Protein AF-A0A2M9D092-F1 (afdb_monomer_lite)

Radius of gyration: 38.34 Å; chains: 1; bounding box: 86×69×89 Å

Sequence (183 aa):
MSDWDDGHEPPRPSIGQLVEKLTEQTTRLVRSEIALVKAELTTKLTHAGIAIGLFVVAGVLALYALGWLLYAAFAGLAEAFAPWLAALILGVALLVVIAIMALVGKAQLKRGMPPTPEAAMQSIKDDIATLKGGTSASATPTASAKASAKPASSASTAKPTPGTASTGTTSTTSASNPGEKTA

pLDDT: mean 77.2, std 20.29, range [35.38, 98.38]

InterPro domains:
  IPR009937 Putative Actinobacterial Holin-X, holin superfamily III [PF07332] (16-132)

Organism: NCBI:txid1138585

Secondary structure (DSSP, 8-state):
--------PPPPPPHHHHHHHHHHHHHHHHHHHHHHHHHHHHHHHHHHHHHHHHHHHHHHHHHHHHHHHHHHHHHHHHHHS-HHHHHHHHHHHHHHHHHHHHHHHHHHHHHHSPS-HHHHHHHHHHHHHHHHHTTS-----------------------------------------------

Foldseek 3Di:
DDPDPPPPPPPDQDPVNVVVVVVVVVVVVVVVVVVVVVVVVVVVCVVVVVVVVVVVVVVVVVVVVVVVVLVVQLVVVCVVDPSVVSVVVSVVVVVVVVVVVVVVVVVCCVVPDDPDCVVVVVVVVVVVVCVVVVVPDDDDDDDDDDDDDDDDDDDDDDDDDDDDDDDDDDDDDDDDDDDDDDD

Structure (mmCIF, N/CA/C/O backbone):
data_AF-A0A2M9D092-F1
#
_entry.id   AF-A0A2M9D092-F1
#
loop_
_atom_site.group_PDB
_atom_site.id
_atom_site.type_symbol
_atom_site.label_atom_id
_atom_site.label_alt_id
_atom_site.label_comp_id
_atom_site.label_asym_id
_atom_site.label_entity_id
_atom_site.label_seq_id
_atom_site.pdbx_PDB_ins_code
_atom_site.Cartn_x
_atom_site.Cartn_y
_atom_site.Cartn_z
_atom_site.occupancy
_atom_site.B_iso_or_equiv
_atom_site.auth_seq_id
_atom_site.auth_comp_id
_atom_site.auth_asym_id
_atom_site.auth_atom_id
_atom_site.pdbx_PDB_model_num
ATOM 1 N N . MET A 1 1 ? -66.982 18.377 54.476 1.00 53.47 1 MET A N 1
ATOM 2 C CA . MET A 1 1 ? -66.539 17.036 54.061 1.00 53.47 1 MET A CA 1
ATOM 3 C C . MET A 1 1 ? -65.042 17.037 54.233 1.00 53.47 1 MET A C 1
ATOM 5 O O . MET A 1 1 ? -64.390 17.929 53.710 1.00 53.47 1 MET A O 1
ATOM 9 N N . SER A 1 2 ? -64.565 16.219 55.151 1.00 68.06 2 SER A N 1
ATOM 10 C CA . SER A 1 2 ? -63.229 16.280 55.709 1.00 68.06 2 SER A CA 1
ATOM 11 C C . SER A 1 2 ? -62.350 15.255 55.007 1.00 68.06 2 SER A C 1
ATOM 13 O O . SER A 1 2 ? -62.336 14.090 55.402 1.00 68.06 2 SER A O 1
ATOM 15 N N . ASP A 1 3 ? -61.671 15.700 53.958 1.00 67.00 3 ASP A N 1
ATOM 16 C CA . ASP A 1 3 ? -60.615 14.940 53.300 1.00 67.00 3 ASP A CA 1
ATOM 17 C C . ASP A 1 3 ? -59.345 15.201 54.110 1.00 67.00 3 ASP A C 1
ATOM 19 O O . ASP A 1 3 ? -58.608 16.163 53.890 1.00 67.00 3 ASP A O 1
ATOM 23 N N . TRP A 1 4 ? -59.212 14.426 55.184 1.00 64.75 4 TRP A N 1
ATOM 24 C CA . TRP A 1 4 ? -58.033 14.417 56.024 1.00 64.75 4 TRP A CA 1
ATOM 25 C C . TRP A 1 4 ? -56.874 13.883 55.193 1.00 64.75 4 TRP A C 1
ATOM 27 O O . TRP A 1 4 ? -56.962 12.842 54.549 1.00 64.75 4 TRP A O 1
ATOM 37 N N . ASP A 1 5 ? -55.808 14.664 55.199 1.00 67.81 5 ASP A N 1
ATOM 38 C CA . ASP A 1 5 ? -54.455 14.246 54.898 1.00 67.81 5 ASP A CA 1
ATOM 39 C C . ASP A 1 5 ? -54.124 13.051 55.808 1.00 67.81 5 ASP A C 1
ATOM 41 O O . ASP A 1 5 ? -53.761 13.201 56.977 1.00 67.81 5 ASP A O 1
ATOM 45 N N . ASP A 1 6 ? -54.366 11.842 55.302 1.00 69.94 6 ASP A N 1
ATOM 46 C CA . ASP A 1 6 ? -53.912 10.609 55.922 1.00 69.94 6 ASP A CA 1
ATOM 47 C C . ASP A 1 6 ? -52.386 10.653 55.850 1.00 69.94 6 ASP A C 1
ATOM 49 O O . ASP A 1 6 ? -51.813 10.476 54.776 1.00 69.94 6 ASP A O 1
ATOM 53 N N . GLY A 1 7 ? -51.737 10.971 56.976 1.00 62.66 7 GLY A N 1
ATOM 54 C CA . GLY A 1 7 ? -50.291 11.182 57.129 1.00 62.66 7 GLY A CA 1
ATOM 55 C C . GLY A 1 7 ? -49.429 9.944 56.856 1.00 62.66 7 GLY A C 1
ATOM 56 O O . GLY A 1 7 ? -48.592 9.551 57.670 1.00 62.66 7 GLY A O 1
ATOM 57 N N . HIS A 1 8 ? -49.620 9.311 55.707 1.00 60.84 8 HIS A N 1
ATOM 58 C CA . HIS A 1 8 ? -48.747 8.322 55.121 1.00 60.84 8 HIS A CA 1
ATOM 59 C C . HIS A 1 8 ? -47.502 9.047 54.621 1.00 60.84 8 HIS A C 1
ATOM 61 O O . HIS A 1 8 ? -47.328 9.268 53.423 1.00 60.84 8 HIS A O 1
ATOM 67 N N . GLU A 1 9 ? -46.621 9.430 55.551 1.00 68.00 9 GLU A N 1
ATOM 68 C CA . GLU A 1 9 ? -45.256 9.761 55.169 1.00 68.00 9 GLU A CA 1
ATOM 69 C C . GLU A 1 9 ? -44.720 8.556 54.388 1.00 68.00 9 GLU A C 1
ATOM 71 O O . GLU A 1 9 ? -44.695 7.441 54.931 1.00 68.00 9 GLU A O 1
ATOM 76 N N . PRO A 1 10 ? -44.343 8.731 53.108 1.00 69.88 10 PRO A N 1
ATOM 77 C CA . PRO A 1 10 ? -43.774 7.640 52.346 1.00 69.88 10 PRO A CA 1
ATOM 78 C C . PRO A 1 10 ? -42.589 7.095 53.152 1.00 69.88 10 PRO A C 1
ATOM 80 O O . PRO A 1 10 ? -41.766 7.895 53.616 1.00 69.88 10 PRO A O 1
ATOM 83 N N . PRO A 1 11 ? -42.508 5.766 53.368 1.00 73.12 11 PRO A N 1
ATOM 84 C CA . PRO A 1 11 ? -41.459 5.162 54.173 1.00 73.12 11 PRO A CA 1
ATOM 85 C C . PRO A 1 11 ? -40.111 5.735 53.754 1.00 73.12 11 PRO A C 1
ATOM 87 O O . PRO A 1 11 ? -39.748 5.675 52.575 1.00 73.12 11 PRO A O 1
ATOM 90 N N . ARG A 1 12 ? -39.401 6.356 54.704 1.00 78.69 12 ARG A N 1
ATOM 91 C CA . ARG A 1 12 ? -38.107 6.978 54.416 1.00 78.69 12 ARG A CA 1
ATOM 92 C C . ARG A 1 12 ? -37.221 5.930 53.747 1.00 78.69 12 ARG A C 1
ATOM 94 O O . ARG A 1 12 ? -37.146 4.817 54.276 1.00 78.69 12 ARG A O 1
ATOM 101 N N . PRO A 1 13 ? -36.575 6.256 52.612 1.00 75.31 13 PRO A N 1
ATOM 102 C CA . PRO A 1 13 ? -35.754 5.296 51.900 1.00 75.31 13 PRO A CA 1
ATOM 103 C C . PRO A 1 13 ? -34.773 4.656 52.868 1.00 75.31 13 PRO A C 1
ATOM 105 O O . PRO A 1 13 ? -34.015 5.355 53.548 1.00 75.31 13 PRO A O 1
ATOM 108 N N . SER A 1 14 ? -34.818 3.331 52.968 1.00 86.62 14 SER A N 1
ATOM 109 C CA . SER A 1 14 ? -33.861 2.628 53.810 1.00 86.62 14 SER A CA 1
ATOM 110 C C . SER A 1 14 ? -32.459 2.824 53.224 1.00 86.62 14 SER A C 1
ATOM 112 O O . SER A 1 14 ? -32.295 3.029 52.018 1.00 86.62 14 SER A O 1
ATOM 114 N N . ILE A 1 15 ? -31.421 2.743 54.059 1.00 85.69 15 ILE A N 1
ATOM 115 C CA . ILE A 1 15 ? -30.028 2.833 53.586 1.00 85.69 15 ILE A CA 1
ATOM 116 C C . ILE A 1 15 ? -29.760 1.821 52.455 1.00 85.69 15 ILE A C 1
ATOM 118 O O . ILE A 1 15 ? -29.043 2.141 51.510 1.00 85.69 15 ILE A O 1
ATOM 122 N N . GLY A 1 16 ? -30.413 0.652 52.488 1.00 87.75 16 GLY A N 1
ATOM 123 C CA . GLY A 1 16 ? -30.362 -0.331 51.403 1.00 87.75 16 GLY A CA 1
ATOM 124 C C . GLY A 1 16 ? -30.898 0.201 50.070 1.00 87.75 16 GLY A C 1
ATOM 125 O O . GLY A 1 16 ? -30.230 0.059 49.052 1.00 87.75 16 GLY A O 1
ATOM 126 N N . GLN A 1 17 ? -32.041 0.895 50.075 1.00 85.06 17 GLN A N 1
ATOM 127 C CA . GLN A 1 17 ? -32.643 1.470 48.862 1.00 85.06 17 GLN A CA 1
ATOM 128 C C . GLN A 1 17 ? -31.819 2.625 48.270 1.00 85.06 17 GLN A C 1
ATOM 130 O O . GLN A 1 17 ? -31.823 2.836 47.058 1.00 85.06 17 GLN A O 1
ATOM 135 N N . LEU A 1 18 ? -31.101 3.387 49.101 1.00 88.19 18 LEU A N 1
ATOM 136 C CA . LEU A 1 18 ? -30.208 4.452 48.626 1.00 88.19 18 LEU A CA 1
ATOM 137 C C . LEU A 1 18 ? -28.952 3.876 47.960 1.00 88.19 18 LEU A C 1
ATOM 139 O O . LEU A 1 18 ? -28.549 4.351 46.898 1.00 88.19 18 LEU A O 1
ATOM 143 N N . VAL A 1 19 ? -28.367 2.830 48.551 1.00 88.38 19 VAL A N 1
ATOM 144 C CA . VAL A 1 19 ? -27.214 2.112 47.983 1.00 88.38 19 VAL A CA 1
ATOM 145 C C . VAL A 1 19 ? -27.592 1.420 46.671 1.00 88.38 19 VAL A C 1
ATOM 147 O O . VAL A 1 19 ? -26.829 1.478 45.707 1.00 88.38 19 VAL A O 1
ATOM 150 N N . GLU A 1 20 ? -28.785 0.831 46.596 1.00 89.94 20 GLU A N 1
ATOM 151 C CA . GLU A 1 20 ? -29.323 0.229 45.373 1.00 89.94 20 GLU A CA 1
ATOM 152 C C . GLU A 1 20 ? -29.446 1.266 44.245 1.00 89.94 20 GLU A C 1
ATOM 154 O O . GLU A 1 20 ? -28.883 1.074 43.166 1.00 89.94 20 GLU A O 1
ATOM 159 N N . LYS A 1 21 ? -30.061 2.424 44.519 1.00 87.31 21 LYS A N 1
ATOM 160 C CA . LYS A 1 21 ? -30.207 3.509 43.533 1.00 87.31 21 LYS A CA 1
ATOM 161 C C . LYS A 1 21 ? -28.876 4.101 43.073 1.00 87.31 21 LYS A C 1
ATOM 163 O O . LYS A 1 21 ? -28.710 4.363 41.883 1.00 87.31 21 LYS A O 1
ATOM 168 N N . LEU A 1 22 ? -27.922 4.303 43.983 1.00 88.19 22 LEU A N 1
ATOM 169 C CA . LEU A 1 22 ? -26.574 4.776 43.643 1.00 88.19 22 LEU A CA 1
ATOM 170 C C . LEU A 1 22 ? -25.851 3.771 42.737 1.00 88.19 22 LEU A C 1
ATOM 172 O O . LEU A 1 22 ? -25.302 4.157 41.708 1.00 88.19 22 LEU A O 1
ATOM 176 N N . THR A 1 23 ? -25.915 2.480 43.070 1.00 91.06 23 THR A N 1
ATOM 177 C CA . THR A 1 23 ? -25.312 1.404 42.266 1.00 91.06 23 THR A CA 1
ATOM 178 C C . THR A 1 23 ? -25.924 1.343 40.867 1.00 91.06 23 THR A C 1
ATOM 180 O O . THR A 1 23 ? -25.214 1.207 39.867 1.00 91.06 23 THR A O 1
ATOM 183 N N . GLU A 1 24 ? -27.242 1.498 40.775 1.00 92.38 24 GLU A N 1
ATOM 184 C CA . GLU A 1 24 ? -27.969 1.517 39.511 1.00 92.38 24 GLU A CA 1
ATOM 185 C C . GLU A 1 24 ? -27.599 2.744 38.658 1.00 92.38 24 GLU A C 1
ATOM 187 O O . GLU A 1 24 ? -27.353 2.622 37.457 1.00 92.38 24 GLU A O 1
ATOM 192 N N . GLN A 1 25 ? -27.457 3.922 39.272 1.00 90.50 25 GLN A N 1
ATOM 193 C CA . GLN A 1 25 ? -27.017 5.144 38.592 1.00 90.50 25 GLN A CA 1
ATOM 194 C C . GLN A 1 25 ? -25.574 5.053 38.094 1.00 90.50 25 GLN A C 1
ATOM 196 O O . GLN A 1 25 ? -25.311 5.394 36.939 1.00 90.50 25 GLN A O 1
ATOM 201 N N . THR A 1 26 ? -24.651 4.546 38.916 1.00 90.00 26 THR A N 1
ATOM 202 C CA . THR A 1 26 ? -23.261 4.315 38.504 1.00 90.00 26 THR A CA 1
ATOM 203 C C . THR A 1 26 ? -23.202 3.314 37.352 1.00 90.00 26 THR A C 1
ATOM 205 O O . THR A 1 26 ? -22.528 3.564 36.355 1.00 90.00 26 THR A O 1
ATOM 208 N N . THR A 1 27 ? -23.976 2.227 37.423 1.00 93.50 27 THR A N 1
ATOM 209 C CA . THR A 1 27 ? -24.061 1.228 36.346 1.00 93.50 27 THR A CA 1
ATOM 210 C C . THR A 1 27 ? -24.597 1.838 35.050 1.00 93.50 27 THR A C 1
ATOM 212 O O . THR A 1 27 ? -24.070 1.565 33.967 1.00 93.50 27 THR A O 1
ATOM 215 N N . ARG A 1 28 ? -25.617 2.701 35.135 1.00 92.44 28 ARG A N 1
ATOM 216 C CA . ARG A 1 28 ? -26.167 3.410 33.971 1.00 92.44 28 ARG A CA 1
ATOM 217 C C . ARG A 1 28 ? -25.160 4.380 33.353 1.00 92.44 28 ARG A C 1
ATOM 219 O O . ARG A 1 28 ? -25.057 4.399 32.130 1.00 92.44 28 ARG A O 1
ATOM 226 N N . LEU A 1 29 ? -24.404 5.121 34.164 1.00 93.50 29 LEU A N 1
ATOM 227 C CA . LEU A 1 29 ? -23.400 6.076 33.685 1.00 93.50 29 LEU A CA 1
ATOM 228 C C . LEU A 1 29 ? -22.226 5.370 32.991 1.00 93.50 29 LEU A C 1
ATOM 230 O O . LEU A 1 29 ? -21.814 5.756 31.900 1.00 93.50 29 LEU A O 1
ATOM 234 N N . VAL A 1 30 ? -21.736 4.274 33.578 1.00 93.69 30 VAL A N 1
ATOM 235 C CA . VAL A 1 30 ? -20.687 3.448 32.959 1.00 93.69 30 VAL A CA 1
ATOM 236 C C . VAL A 1 30 ? -21.176 2.874 31.630 1.00 93.69 30 VAL A C 1
ATOM 238 O O . VAL A 1 30 ? -20.469 2.930 30.625 1.00 93.69 30 VAL A O 1
ATOM 241 N N . ARG A 1 31 ? -22.412 2.360 31.584 1.00 94.62 31 ARG A N 1
ATOM 242 C CA . ARG A 1 31 ? -22.988 1.828 30.343 1.00 94.62 31 ARG A CA 1
ATOM 243 C C . ARG A 1 31 ? -23.169 2.914 29.276 1.00 94.62 31 ARG A C 1
ATOM 245 O O . ARG A 1 31 ? -22.963 2.610 28.102 1.00 94.62 31 ARG A O 1
ATOM 252 N N . SER A 1 32 ? -23.515 4.149 29.647 1.00 93.19 32 SER A N 1
ATOM 253 C CA . SER A 1 32 ? -23.616 5.258 28.689 1.00 93.19 32 SER A CA 1
ATOM 254 C C . SER A 1 32 ? -22.258 5.714 28.168 1.00 93.19 32 SER A C 1
ATOM 256 O O . SER A 1 32 ? -22.136 5.941 26.969 1.00 93.19 32 SER A O 1
ATOM 258 N N . GLU A 1 33 ? -21.237 5.774 29.023 1.00 92.56 33 GLU A N 1
ATOM 259 C CA . GLU A 1 33 ? -19.881 6.145 28.605 1.00 92.56 33 GLU A CA 1
ATOM 260 C C . GLU A 1 33 ? -19.325 5.119 27.610 1.00 92.56 33 GLU A C 1
ATOM 262 O O . GLU A 1 33 ? -18.817 5.472 26.549 1.00 92.56 33 GLU A O 1
ATOM 267 N N . ILE A 1 34 ? -19.532 3.825 27.886 1.00 95.06 34 ILE A N 1
ATOM 268 C CA . ILE A 1 34 ? -19.165 2.743 26.963 1.00 95.06 34 ILE A CA 1
ATOM 269 C C . ILE A 1 34 ? -19.939 2.856 25.646 1.00 95.06 34 ILE A C 1
ATOM 271 O O . ILE A 1 34 ? -19.362 2.653 24.578 1.00 95.06 34 ILE A O 1
ATOM 275 N N . ALA A 1 35 ? -21.239 3.161 25.691 1.00 95.31 35 ALA A N 1
ATOM 276 C CA . ALA A 1 35 ? -22.046 3.316 24.483 1.00 95.31 35 ALA A CA 1
ATOM 277 C C . ALA A 1 35 ? -21.563 4.493 23.620 1.00 95.31 35 ALA A C 1
ATOM 279 O O . ALA A 1 35 ? -21.491 4.362 22.397 1.00 95.31 35 ALA A O 1
ATOM 280 N N . LEU A 1 36 ? -21.182 5.603 24.252 1.00 95.19 36 LEU A N 1
ATOM 281 C CA . LEU A 1 36 ? -20.664 6.789 23.580 1.00 95.19 36 LEU A CA 1
ATOM 282 C C . LEU A 1 36 ? -19.282 6.531 22.974 1.00 95.19 36 LEU A C 1
ATOM 284 O O . LEU A 1 36 ? -19.092 6.743 21.777 1.00 95.19 36 LEU A O 1
ATOM 288 N N . VAL A 1 37 ? -18.361 5.959 23.754 1.00 95.19 37 VAL A N 1
ATOM 289 C CA . VAL A 1 37 ? -17.036 5.540 23.278 1.00 95.19 37 VAL A CA 1
ATOM 290 C C . VAL A 1 37 ? -17.169 4.555 22.121 1.00 95.19 37 VAL A C 1
ATOM 292 O O . VAL A 1 37 ? -16.474 4.684 21.118 1.00 95.19 37 VAL A O 1
ATOM 295 N N . LYS A 1 38 ? -18.103 3.599 22.198 1.00 95.56 38 LYS A N 1
ATOM 296 C CA . LYS A 1 38 ? -18.373 2.662 21.102 1.00 95.56 38 LYS A CA 1
ATOM 297 C C . LYS A 1 38 ? -18.885 3.375 19.851 1.00 95.56 38 LYS A C 1
ATOM 299 O O . LYS A 1 38 ? -18.451 3.025 18.754 1.00 95.56 38 LYS A O 1
ATOM 304 N N . ALA A 1 39 ? -19.788 4.344 19.981 1.00 95.00 39 ALA A N 1
ATOM 305 C CA . ALA A 1 39 ? -20.308 5.106 18.846 1.00 95.00 39 ALA A CA 1
ATOM 306 C C . ALA A 1 39 ? -19.211 5.954 18.176 1.00 95.00 39 ALA A C 1
ATOM 308 O O . ALA A 1 39 ? -19.070 5.943 16.948 1.00 95.00 39 ALA A O 1
ATOM 309 N N . GLU A 1 40 ? -18.382 6.624 18.977 1.00 93.56 40 GLU A N 1
ATOM 310 C CA . GLU A 1 40 ? -17.266 7.427 18.483 1.00 93.56 40 GLU A CA 1
ATOM 311 C C . GLU A 1 40 ? -16.184 6.551 17.837 1.00 93.56 40 GLU A C 1
ATOM 313 O O . GLU A 1 40 ? -15.734 6.839 16.726 1.00 93.56 40 GLU A O 1
ATOM 318 N N . LEU A 1 41 ? -15.815 5.437 18.479 1.00 95.62 41 LEU A N 1
ATOM 319 C CA . LEU A 1 41 ? -14.884 4.455 17.924 1.00 95.62 41 LEU A CA 1
ATOM 320 C C . LEU A 1 41 ? -15.409 3.877 16.619 1.00 95.62 41 LEU A C 1
ATOM 322 O O . LEU A 1 41 ? -14.662 3.831 15.654 1.00 95.62 41 LEU A O 1
ATOM 326 N N . THR A 1 42 ? -16.679 3.476 16.552 1.00 95.06 42 THR A N 1
ATOM 327 C CA . THR A 1 42 ? -17.260 2.921 15.319 1.00 95.06 42 THR A CA 1
ATOM 328 C C . THR A 1 42 ? -17.131 3.920 14.176 1.00 95.06 42 THR A C 1
ATOM 330 O O . THR A 1 42 ? -16.687 3.554 13.095 1.00 95.06 42 THR A O 1
ATOM 333 N N . THR A 1 43 ? -17.422 5.195 14.433 1.00 92.69 43 THR A N 1
ATOM 334 C CA . THR A 1 43 ? -17.272 6.260 13.435 1.00 92.69 43 THR A CA 1
ATOM 335 C C . THR A 1 43 ? -15.808 6.455 13.030 1.00 92.69 43 THR A C 1
ATOM 337 O O . THR A 1 43 ? -15.500 6.535 11.845 1.00 92.69 43 THR A O 1
ATOM 340 N N . LYS A 1 44 ? -14.868 6.481 13.982 1.00 93.31 44 LYS A N 1
ATOM 341 C CA . LYS A 1 44 ? -13.429 6.595 13.682 1.00 93.31 44 LYS A CA 1
ATOM 342 C C . LYS A 1 44 ? -12.906 5.387 12.897 1.00 93.31 44 LYS A C 1
ATOM 344 O O . LYS A 1 44 ? -12.145 5.557 11.947 1.00 93.31 44 LYS A O 1
ATOM 349 N N . LEU A 1 45 ? -13.346 4.181 13.253 1.00 95.38 45 LEU A N 1
ATOM 350 C CA . LEU A 1 45 ? -12.963 2.934 12.594 1.00 95.38 45 LEU A CA 1
ATOM 351 C C . LEU A 1 45 ? -13.530 2.836 11.181 1.00 95.38 45 LEU A C 1
ATOM 353 O O . LEU A 1 45 ? -12.821 2.366 10.299 1.00 95.38 45 LEU A O 1
ATOM 357 N N . THR A 1 46 ? -14.768 3.270 10.934 1.00 95.88 46 THR A N 1
ATOM 358 C CA . THR A 1 46 ? -15.334 3.238 9.577 1.00 95.88 46 THR A CA 1
ATOM 359 C C . THR A 1 46 ? -14.580 4.179 8.650 1.00 95.88 46 THR A C 1
ATOM 361 O O . THR A 1 46 ? -14.189 3.765 7.563 1.00 95.88 46 THR A O 1
ATOM 364 N N . HIS A 1 47 ? -14.291 5.405 9.087 1.00 94.88 47 HIS A N 1
ATOM 365 C CA . HIS A 1 47 ? -13.522 6.358 8.284 1.00 94.88 47 HIS A CA 1
ATOM 366 C C . HIS A 1 47 ? -12.090 5.868 8.039 1.00 94.88 47 HIS A C 1
ATOM 368 O O . HIS A 1 47 ? -11.616 5.903 6.904 1.00 94.88 47 HIS A O 1
ATOM 374 N N . ALA A 1 48 ? -11.420 5.345 9.072 1.00 95.75 48 ALA A N 1
ATOM 375 C CA . ALA A 1 48 ? -10.102 4.736 8.919 1.00 95.75 48 ALA A CA 1
ATOM 376 C C . ALA A 1 48 ? -10.142 3.511 7.987 1.00 95.75 48 ALA A C 1
ATOM 378 O O . ALA A 1 48 ? -9.278 3.363 7.129 1.00 95.75 48 ALA A O 1
ATOM 379 N N . GLY A 1 49 ? -11.166 2.664 8.106 1.00 95.94 49 GLY A N 1
ATOM 380 C CA . GLY A 1 49 ? -11.364 1.483 7.269 1.00 95.94 49 GLY A CA 1
ATOM 381 C C . GLY A 1 49 ? -11.599 1.833 5.802 1.00 95.94 49 GLY A C 1
ATOM 382 O O . GLY A 1 49 ? -10.993 1.220 4.927 1.00 95.94 49 GLY A O 1
ATOM 383 N N . ILE A 1 50 ? -12.407 2.861 5.523 1.00 97.31 50 ILE A N 1
ATOM 384 C CA . ILE A 1 50 ? -12.613 3.384 4.166 1.00 97.31 50 ILE A CA 1
ATOM 385 C C . ILE A 1 50 ? -11.301 3.938 3.610 1.00 97.31 50 ILE A C 1
ATOM 387 O O . ILE A 1 50 ? -10.945 3.618 2.479 1.00 97.31 50 ILE A O 1
ATOM 391 N N . ALA A 1 51 ? -10.553 4.718 4.395 1.00 95.38 51 ALA A N 1
ATOM 392 C CA . ALA A 1 51 ? -9.271 5.264 3.959 1.00 95.38 51 ALA A CA 1
ATOM 393 C C . ALA A 1 51 ? -8.269 4.151 3.618 1.00 95.38 51 ALA A C 1
ATOM 395 O O . ALA A 1 51 ? -7.682 4.168 2.539 1.00 95.38 51 ALA A O 1
ATOM 396 N N . ILE A 1 52 ? -8.119 3.151 4.490 1.00 97.69 52 ILE A N 1
ATOM 397 C CA . ILE A 1 52 ? -7.258 1.987 4.241 1.00 97.69 52 ILE A CA 1
ATOM 398 C C . ILE A 1 52 ? -7.729 1.238 2.989 1.00 97.69 52 ILE A C 1
ATOM 400 O O . ILE A 1 52 ? -6.910 0.925 2.129 1.00 97.69 52 ILE A O 1
ATOM 404 N N . GLY A 1 53 ? -9.036 1.003 2.843 1.00 97.25 53 GLY A N 1
ATOM 405 C CA . GLY A 1 53 ? -9.610 0.352 1.665 1.00 97.25 53 GLY A CA 1
ATOM 406 C C . GLY A 1 53 ? -9.297 1.101 0.367 1.00 97.25 53 GLY A C 1
ATOM 407 O O . GLY A 1 53 ? -8.822 0.497 -0.595 1.00 97.25 53 GLY A O 1
ATOM 408 N N . LEU A 1 54 ? -9.482 2.424 0.355 1.00 98.06 54 LEU A N 1
ATOM 409 C CA . LEU A 1 54 ? -9.145 3.275 -0.786 1.00 98.06 54 LEU A CA 1
ATOM 410 C C . LEU A 1 54 ? -7.644 3.266 -1.084 1.00 98.06 54 LEU A C 1
ATOM 412 O O . LEU A 1 54 ? -7.270 3.174 -2.248 1.00 98.06 54 LEU A O 1
ATOM 416 N N . PHE A 1 55 ? -6.781 3.305 -0.066 1.00 97.56 55 PHE A N 1
ATOM 417 C CA . PHE A 1 55 ? -5.331 3.229 -0.254 1.00 97.56 55 PHE A CA 1
ATOM 418 C C . PHE A 1 55 ? -4.875 1.881 -0.816 1.00 97.56 55 PHE A C 1
ATOM 420 O O . PHE A 1 55 ? -3.967 1.853 -1.643 1.00 97.56 55 PHE A O 1
ATOM 427 N N . VAL A 1 56 ? -5.506 0.772 -0.423 1.00 98.31 56 VAL A N 1
ATOM 428 C CA . VAL A 1 56 ? -5.217 -0.549 -1.000 1.00 98.31 56 VAL A CA 1
ATOM 429 C C . VAL A 1 56 ? -5.584 -0.570 -2.482 1.00 98.31 56 VAL A C 1
ATOM 431 O O . VAL A 1 56 ? -4.751 -0.935 -3.310 1.00 98.31 56 VAL A O 1
ATOM 434 N N . VAL A 1 57 ? -6.794 -0.126 -2.838 1.00 98.31 57 VAL A N 1
ATOM 435 C CA . VAL A 1 57 ? -7.237 -0.074 -4.241 1.00 98.31 57 VAL A CA 1
ATOM 436 C C . VAL A 1 57 ? -6.353 0.869 -5.060 1.00 98.31 57 VAL A C 1
ATOM 438 O O . VAL A 1 57 ? -5.871 0.487 -6.125 1.00 98.31 57 VAL A O 1
ATOM 441 N N . ALA A 1 58 ? -6.082 2.071 -4.550 1.00 98.00 58 ALA A N 1
ATOM 442 C CA . ALA A 1 58 ? -5.192 3.031 -5.192 1.00 98.00 58 ALA A CA 1
ATOM 443 C C . ALA A 1 58 ? -3.775 2.467 -5.361 1.00 98.00 58 ALA A C 1
ATOM 445 O O . ALA A 1 58 ? -3.180 2.644 -6.417 1.00 98.00 58 ALA A O 1
ATOM 446 N N . GLY A 1 59 ? -3.251 1.742 -4.369 1.00 98.00 59 GLY A N 1
ATOM 447 C CA . GLY A 1 59 ? -1.950 1.080 -4.443 1.00 98.00 59 GLY A CA 1
ATOM 448 C C . GLY A 1 59 ? -1.890 0.011 -5.536 1.00 98.00 59 GLY A C 1
ATOM 449 O O . GLY A 1 59 ? -0.938 -0.016 -6.314 1.00 98.00 59 GLY A O 1
ATOM 450 N N . VAL A 1 60 ? -2.924 -0.830 -5.654 1.00 98.38 60 VAL A N 1
ATOM 451 C CA . VAL A 1 60 ? -3.021 -1.838 -6.726 1.00 98.38 60 VAL A CA 1
ATOM 452 C C . VAL A 1 60 ? -3.103 -1.173 -8.101 1.00 98.38 60 VAL A C 1
ATOM 454 O O . VAL A 1 60 ? -2.373 -1.560 -9.014 1.00 98.38 60 VAL A O 1
ATOM 457 N N . LEU A 1 61 ? -3.942 -0.145 -8.251 1.00 98.38 61 LEU A N 1
ATOM 458 C CA . LEU A 1 61 ? -4.053 0.606 -9.503 1.00 98.38 61 LEU A CA 1
ATOM 459 C C . LEU A 1 61 ? -2.747 1.327 -9.855 1.00 98.38 61 LEU A C 1
ATOM 461 O O . LEU A 1 61 ? -2.344 1.315 -11.014 1.00 98.38 61 LEU A O 1
ATOM 465 N N . ALA A 1 62 ? -2.055 1.900 -8.870 1.00 97.88 62 ALA A N 1
ATOM 466 C CA . ALA A 1 62 ? -0.759 2.541 -9.063 1.00 97.88 62 ALA A CA 1
ATOM 467 C C . ALA A 1 62 ? 0.312 1.539 -9.516 1.00 97.88 62 ALA A C 1
ATOM 469 O O . ALA A 1 62 ? 1.088 1.855 -10.414 1.00 97.88 62 ALA A O 1
ATOM 470 N N . LEU A 1 63 ? 0.331 0.320 -8.962 1.00 97.06 63 LEU A N 1
ATOM 471 C CA . LEU A 1 63 ? 1.220 -0.753 -9.425 1.00 97.06 63 LEU A CA 1
ATOM 472 C C . LEU A 1 63 ? 0.918 -1.157 -10.872 1.00 97.06 63 LEU A C 1
ATOM 474 O O . LEU A 1 63 ? 1.841 -1.323 -11.669 1.00 97.06 63 LEU A O 1
ATOM 478 N N . TYR A 1 64 ? -0.362 -1.276 -11.229 1.00 98.00 64 TYR A N 1
ATOM 479 C CA . TYR A 1 64 ? -0.770 -1.623 -12.590 1.00 98.00 64 TYR A CA 1
ATOM 480 C C . TYR A 1 64 ? -0.408 -0.519 -13.594 1.00 98.00 64 TYR A C 1
ATOM 482 O O . TYR A 1 64 ? 0.157 -0.796 -14.653 1.00 98.00 64 TYR A O 1
ATOM 490 N N . ALA A 1 65 ? -0.672 0.740 -13.235 1.00 98.06 65 ALA A N 1
ATOM 491 C CA . ALA A 1 65 ? -0.276 1.903 -14.019 1.00 98.06 65 ALA A CA 1
ATOM 492 C C . ALA A 1 65 ? 1.246 1.951 -14.194 1.00 98.06 65 ALA A C 1
ATOM 494 O O . ALA A 1 65 ? 1.723 2.088 -15.316 1.00 98.06 65 ALA A O 1
ATOM 495 N N . LEU A 1 66 ? 2.018 1.752 -13.121 1.00 97.31 66 LEU A N 1
ATOM 496 C CA . LEU A 1 66 ? 3.476 1.701 -13.191 1.00 97.31 66 LEU A CA 1
ATOM 497 C C . LEU A 1 66 ? 3.958 0.605 -14.153 1.00 97.31 66 LEU A C 1
ATOM 499 O O . LEU A 1 66 ? 4.845 0.865 -14.958 1.00 97.31 66 LEU A O 1
ATOM 503 N N . GLY A 1 67 ? 3.342 -0.582 -14.135 1.00 97.31 67 GLY A N 1
ATOM 504 C CA . GLY A 1 67 ? 3.634 -1.651 -15.095 1.00 97.31 67 GLY A CA 1
ATOM 505 C C . GLY A 1 67 ? 3.432 -1.218 -16.551 1.00 97.31 67 GLY A C 1
ATOM 506 O O . GLY A 1 67 ? 4.306 -1.445 -17.387 1.00 97.31 67 GLY A O 1
ATOM 507 N N . TRP A 1 68 ? 2.332 -0.521 -16.846 1.00 98.19 68 TRP A N 1
ATOM 508 C CA . TRP A 1 68 ? 2.080 0.044 -18.175 1.00 98.19 68 TRP A CA 1
ATOM 509 C C . TRP A 1 68 ? 3.063 1.150 -18.560 1.00 98.19 68 TRP A C 1
ATOM 511 O O . TRP A 1 68 ? 3.501 1.181 -19.708 1.00 98.19 68 TRP A O 1
ATOM 521 N N . LEU A 1 69 ? 3.455 2.024 -17.628 1.00 97.94 69 LEU A N 1
ATOM 522 C CA . LEU A 1 69 ? 4.490 3.029 -17.890 1.00 97.94 69 LEU A CA 1
ATOM 523 C C . LEU A 1 69 ? 5.843 2.376 -18.200 1.00 97.94 69 LEU A C 1
ATOM 525 O O . LEU A 1 69 ? 6.528 2.810 -19.123 1.00 97.94 69 LEU A O 1
ATOM 529 N N . LEU A 1 70 ? 6.223 1.325 -17.468 1.00 97.19 70 LEU A N 1
ATOM 530 C CA . LEU A 1 70 ? 7.454 0.581 -17.740 1.00 97.19 70 LEU A CA 1
ATOM 531 C C . LEU A 1 70 ? 7.397 -0.123 -19.095 1.00 97.19 70 LEU A C 1
ATOM 533 O O . LEU A 1 70 ? 8.372 -0.075 -19.840 1.00 97.19 70 LEU A O 1
ATOM 537 N N . TYR A 1 71 ? 6.257 -0.722 -19.441 1.00 97.06 71 TYR A N 1
ATOM 538 C CA . TYR A 1 71 ? 6.055 -1.306 -20.762 1.00 97.06 71 TYR A CA 1
ATOM 539 C C . TYR A 1 71 ? 6.142 -0.251 -21.871 1.00 97.06 71 TYR A C 1
ATOM 541 O O . TYR A 1 71 ? 6.833 -0.468 -22.860 1.00 97.06 71 TYR A O 1
ATOM 549 N N . ALA A 1 72 ? 5.508 0.911 -21.699 1.00 97.38 72 ALA A N 1
ATOM 550 C CA . ALA A 1 72 ? 5.578 2.009 -22.660 1.00 97.38 72 ALA A CA 1
ATOM 551 C C . ALA A 1 72 ? 7.012 2.543 -22.817 1.00 97.38 72 ALA A C 1
ATOM 553 O O . ALA A 1 72 ? 7.459 2.773 -23.938 1.00 97.38 72 ALA A O 1
ATOM 554 N N . ALA A 1 73 ? 7.757 2.687 -21.717 1.00 96.50 73 ALA A N 1
ATOM 555 C CA . ALA A 1 73 ? 9.164 3.080 -21.749 1.00 96.50 73 ALA A CA 1
ATOM 556 C C . ALA A 1 73 ? 10.028 2.040 -22.477 1.00 96.50 73 ALA A C 1
ATOM 558 O O . ALA A 1 73 ? 10.864 2.402 -23.303 1.00 96.50 73 ALA A O 1
ATOM 559 N N . PHE A 1 74 ? 9.801 0.752 -22.205 1.00 97.38 74 PHE A N 1
ATOM 560 C CA . PHE A 1 74 ? 10.458 -0.345 -22.908 1.00 97.38 74 PHE A CA 1
ATOM 561 C C . PHE A 1 74 ? 10.149 -0.319 -24.407 1.00 97.38 74 PHE A C 1
ATOM 563 O O . PHE A 1 74 ? 11.077 -0.343 -25.209 1.00 97.38 74 PHE A O 1
ATOM 570 N N . ALA A 1 75 ? 8.870 -0.229 -24.780 1.00 96.38 75 ALA A N 1
ATOM 571 C CA . ALA A 1 75 ? 8.428 -0.198 -26.169 1.00 96.38 75 ALA A CA 1
ATOM 572 C C . ALA A 1 75 ? 9.012 1.011 -26.914 1.00 96.38 75 ALA A C 1
ATOM 574 O O . ALA A 1 75 ? 9.542 0.855 -28.007 1.00 96.38 75 ALA A O 1
ATOM 575 N N . GLY A 1 76 ? 9.015 2.195 -26.293 1.00 95.94 76 GLY A N 1
ATOM 576 C CA . GLY A 1 76 ? 9.635 3.391 -26.865 1.00 95.94 76 GLY A CA 1
ATOM 577 C C . GLY A 1 76 ? 11.148 3.253 -27.068 1.00 95.94 76 GLY A C 1
ATOM 578 O O . GLY A 1 76 ? 11.669 3.675 -28.096 1.00 95.94 76 GLY A O 1
ATOM 579 N N . LEU A 1 77 ? 11.868 2.625 -26.131 1.00 94.44 77 LEU A N 1
ATOM 580 C CA . LEU A 1 77 ? 13.295 2.320 -26.312 1.00 94.44 77 LEU A CA 1
ATOM 581 C C . LEU A 1 77 ? 13.532 1.250 -27.384 1.00 94.44 77 LEU A C 1
ATOM 583 O O . LEU A 1 77 ? 14.551 1.302 -28.071 1.00 94.44 77 LEU A O 1
ATOM 587 N N . ALA A 1 78 ? 12.617 0.291 -27.523 1.00 95.25 78 ALA A N 1
ATOM 588 C CA . ALA A 1 78 ? 12.707 -0.784 -28.506 1.00 95.25 78 ALA A CA 1
ATOM 589 C C . ALA A 1 78 ? 12.520 -0.296 -29.957 1.00 95.25 78 ALA A C 1
ATOM 591 O O . ALA A 1 78 ? 12.940 -0.986 -30.879 1.00 95.25 78 ALA A O 1
ATOM 592 N N . GLU A 1 79 ? 11.955 0.897 -30.174 1.00 95.94 79 GLU A N 1
ATOM 593 C CA . GLU A 1 79 ? 11.949 1.546 -31.496 1.00 95.94 79 GLU A CA 1
ATOM 594 C C . GLU A 1 79 ? 13.341 2.076 -31.890 1.00 95.94 79 GLU A C 1
ATOM 596 O O . GLU A 1 79 ? 13.687 2.128 -33.068 1.00 95.94 79 GLU A O 1
ATOM 601 N N . ALA A 1 80 ? 14.168 2.459 -30.910 1.00 94.75 80 ALA A N 1
ATOM 602 C CA . ALA A 1 80 ? 15.514 2.992 -31.147 1.00 94.75 80 ALA A CA 1
ATOM 603 C C . ALA A 1 80 ? 16.622 1.924 -31.063 1.00 94.75 80 ALA A C 1
ATOM 605 O O . ALA A 1 80 ? 17.679 2.073 -31.678 1.00 94.75 80 ALA A O 1
ATOM 606 N N . PHE A 1 81 ? 16.406 0.854 -30.294 1.00 93.31 81 PHE A N 1
ATOM 607 C CA . PHE A 1 81 ? 17.380 -0.207 -30.030 1.00 93.31 81 PHE A CA 1
ATOM 608 C C . PHE A 1 81 ? 16.756 -1.592 -30.185 1.00 93.31 81 PHE A C 1
ATOM 610 O O . PHE A 1 81 ? 15.553 -1.767 -30.054 1.00 93.31 81 PHE A O 1
ATOM 617 N N . ALA A 1 82 ? 17.587 -2.625 -30.358 1.00 94.75 82 ALA A N 1
ATOM 618 C CA . ALA A 1 82 ? 17.099 -4.000 -30.314 1.00 94.75 82 ALA A CA 1
ATOM 619 C C . ALA A 1 82 ? 16.375 -4.291 -28.974 1.00 94.75 82 ALA A C 1
ATOM 621 O O . ALA A 1 82 ? 16.866 -3.862 -27.923 1.00 94.75 82 ALA A O 1
ATOM 622 N N . PRO A 1 83 ? 15.275 -5.075 -28.966 1.00 94.00 83 PRO A N 1
ATOM 623 C CA . PRO A 1 83 ? 14.453 -5.280 -27.768 1.00 94.00 83 PRO A CA 1
ATOM 624 C C . PRO A 1 83 ? 15.234 -5.792 -26.551 1.00 94.00 83 PRO A C 1
ATOM 626 O O . PRO A 1 83 ? 14.993 -5.371 -25.423 1.00 94.00 83 PRO A O 1
ATOM 629 N N . TRP A 1 84 ? 16.222 -6.664 -26.765 1.00 93.69 84 TRP A N 1
ATOM 630 C CA . TRP A 1 84 ? 17.059 -7.181 -25.680 1.00 93.69 84 TRP A CA 1
ATOM 631 C C . TRP A 1 84 ? 17.913 -6.083 -25.023 1.00 93.69 84 TRP A C 1
ATOM 633 O O . TRP A 1 84 ? 18.095 -6.090 -23.807 1.00 93.69 84 TRP A O 1
ATOM 643 N N . LEU A 1 85 ? 18.399 -5.113 -25.802 1.00 95.75 85 LEU A N 1
ATOM 644 C CA . LEU A 1 85 ? 19.225 -4.016 -25.303 1.00 95.75 85 LEU A CA 1
ATOM 645 C C . LEU A 1 85 ? 18.365 -2.956 -24.603 1.00 95.75 85 LEU A C 1
ATOM 647 O O . LEU A 1 85 ? 18.737 -2.474 -23.535 1.00 95.75 85 LEU A O 1
ATOM 651 N N . ALA A 1 86 ? 17.178 -2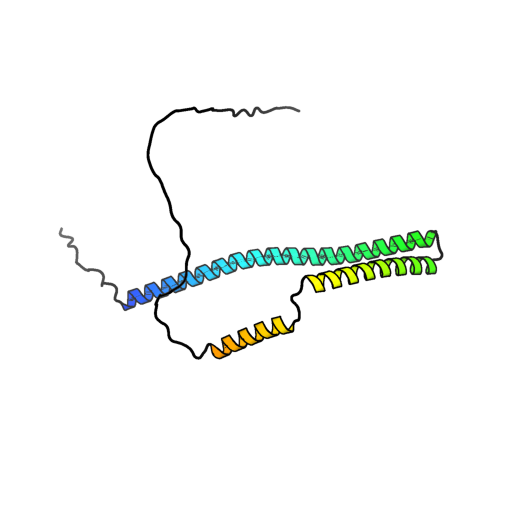.667 -25.147 1.00 95.38 86 ALA A N 1
ATOM 652 C CA . ALA A 1 86 ? 16.173 -1.823 -24.502 1.00 95.38 86 ALA A CA 1
ATOM 653 C C . ALA A 1 86 ? 15.794 -2.351 -23.105 1.00 95.38 86 ALA A C 1
ATOM 655 O O . ALA A 1 86 ? 15.776 -1.587 -22.137 1.00 95.38 86 ALA A O 1
ATOM 656 N N . ALA A 1 87 ? 15.567 -3.666 -22.980 1.00 92.81 87 ALA A N 1
ATOM 657 C CA . ALA A 1 87 ? 15.271 -4.310 -21.701 1.00 92.81 87 ALA A CA 1
ATOM 658 C C . ALA A 1 87 ? 16.420 -4.160 -20.689 1.00 92.81 87 ALA A C 1
ATOM 660 O O . ALA A 1 87 ? 16.170 -3.853 -19.523 1.00 92.81 87 ALA A O 1
ATOM 661 N N . LEU A 1 88 ? 17.675 -4.334 -21.125 1.00 97.25 88 LEU A N 1
ATOM 662 C CA . LEU A 1 88 ? 18.839 -4.168 -20.249 1.00 97.25 88 LEU A CA 1
ATOM 663 C C . LEU A 1 88 ? 19.001 -2.724 -19.766 1.00 97.25 88 LEU A C 1
ATOM 665 O O . LEU A 1 88 ? 19.209 -2.507 -18.574 1.00 97.25 88 LEU A O 1
ATOM 669 N N . ILE A 1 89 ? 18.872 -1.739 -20.659 1.00 95.88 89 ILE A N 1
ATOM 670 C CA . ILE A 1 89 ? 19.000 -0.318 -20.303 1.00 95.88 89 ILE A CA 1
ATOM 671 C C . ILE A 1 89 ? 17.927 0.073 -19.286 1.00 95.88 89 ILE A C 1
ATOM 673 O O . ILE A 1 89 ? 18.245 0.641 -18.238 1.00 95.88 89 ILE A O 1
ATOM 677 N N . LEU A 1 90 ? 16.666 -0.269 -19.562 1.00 96.38 90 LEU A N 1
ATOM 678 C CA . LEU A 1 90 ? 15.566 0.036 -18.654 1.00 96.38 90 LEU A CA 1
ATOM 679 C C . LEU A 1 90 ? 15.734 -0.684 -17.308 1.00 96.38 90 LEU A C 1
ATOM 681 O O . LEU A 1 90 ? 15.527 -0.075 -16.261 1.00 96.38 90 LEU A O 1
ATOM 685 N N . GLY A 1 91 ? 16.165 -1.950 -17.321 1.00 96.06 91 GLY A N 1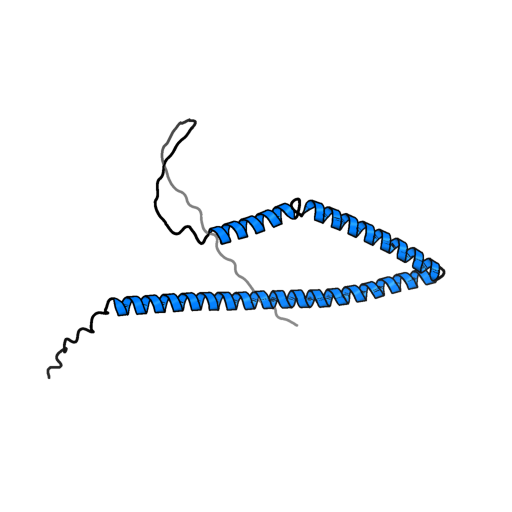
ATOM 686 C CA . GLY A 1 91 ? 16.417 -2.734 -16.112 1.00 96.06 91 GLY A CA 1
ATOM 687 C 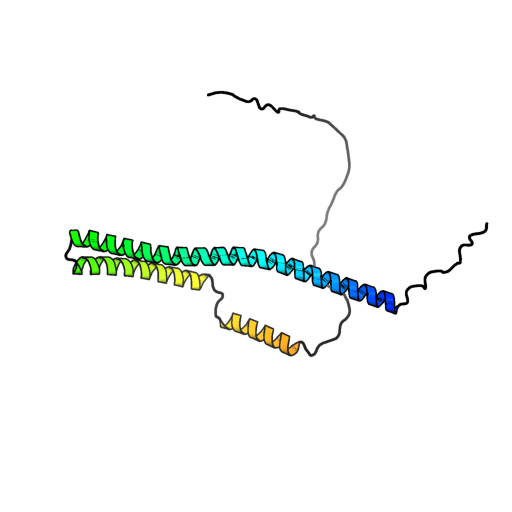C . GLY A 1 91 ? 17.514 -2.139 -15.227 1.00 96.06 91 GLY A C 1
ATOM 688 O O . GLY A 1 91 ? 17.328 -2.012 -14.016 1.00 96.06 91 GLY A O 1
ATOM 689 N N . VAL A 1 92 ? 18.632 -1.707 -15.818 1.00 97.44 92 VAL A N 1
ATOM 690 C CA . VAL A 1 92 ? 19.716 -1.036 -15.082 1.00 97.44 92 VAL A CA 1
ATOM 691 C C . VAL A 1 92 ? 19.241 0.299 -14.511 1.00 97.44 92 VAL A C 1
ATOM 693 O O . VAL A 1 92 ? 19.485 0.574 -13.335 1.00 97.44 92 VAL A O 1
ATOM 696 N N . ALA A 1 93 ? 18.517 1.105 -15.294 1.00 96.69 93 ALA A N 1
ATOM 697 C CA . ALA A 1 93 ? 17.950 2.362 -14.810 1.00 96.69 93 ALA A CA 1
ATOM 698 C C . ALA A 1 93 ? 17.028 2.137 -13.597 1.00 96.69 93 ALA A C 1
ATOM 700 O O . ALA A 1 93 ? 17.132 2.844 -12.592 1.00 96.69 93 ALA A O 1
ATOM 701 N N . LEU A 1 94 ? 16.185 1.101 -13.642 1.00 96.44 94 LEU A N 1
ATOM 702 C CA . LEU A 1 94 ? 15.295 0.746 -12.538 1.00 96.44 94 LEU A CA 1
ATOM 703 C C . LEU A 1 94 ? 16.055 0.277 -11.292 1.00 96.44 94 LEU A C 1
ATOM 705 O O . LEU A 1 94 ? 15.710 0.678 -10.181 1.00 96.44 94 LEU A O 1
ATOM 709 N N . LEU A 1 95 ? 17.115 -0.521 -11.456 1.00 97.00 95 LEU A N 1
ATOM 710 C CA . LEU A 1 95 ? 17.962 -0.954 -10.341 1.00 97.00 95 LEU A CA 1
ATOM 711 C C . LEU A 1 95 ? 18.629 0.222 -9.627 1.00 97.00 95 LEU A C 1
ATOM 713 O O . LEU A 1 95 ? 18.698 0.218 -8.398 1.00 97.00 95 LEU A O 1
ATOM 717 N N . VAL A 1 96 ? 19.075 1.241 -10.365 1.00 97.94 96 VAL A N 1
ATOM 718 C CA . VAL A 1 96 ? 19.639 2.460 -9.766 1.00 97.94 96 VAL A CA 1
ATOM 719 C C . VAL A 1 96 ? 18.590 3.171 -8.910 1.00 97.94 96 VAL A C 1
ATOM 721 O O . VAL A 1 96 ? 18.865 3.514 -7.760 1.00 97.94 96 VAL A O 1
ATOM 724 N N . VAL A 1 97 ? 17.369 3.334 -9.427 1.00 96.50 97 VAL A N 1
ATOM 725 C CA . VAL A 1 97 ? 16.261 3.950 -8.680 1.00 96.50 97 VAL A CA 1
ATOM 726 C C . VAL A 1 97 ? 15.934 3.149 -7.415 1.00 96.50 97 VAL A C 1
ATOM 728 O O . VAL A 1 97 ? 15.826 3.729 -6.333 1.00 96.50 97 VAL A O 1
ATOM 731 N N . ILE A 1 98 ? 15.841 1.818 -7.516 1.00 96.06 98 ILE A N 1
ATOM 732 C CA . ILE A 1 98 ? 15.592 0.924 -6.374 1.00 96.06 98 ILE A CA 1
ATOM 733 C C . ILE A 1 98 ? 16.708 1.042 -5.332 1.00 96.06 98 ILE A C 1
ATOM 735 O O . ILE A 1 98 ? 16.420 1.150 -4.140 1.00 96.06 98 ILE A O 1
ATOM 739 N N . ALA A 1 99 ? 17.973 1.059 -5.758 1.00 96.38 99 ALA A N 1
ATOM 740 C CA . ALA A 1 99 ? 19.113 1.194 -4.859 1.00 96.38 99 ALA A CA 1
ATOM 741 C C . ALA A 1 99 ? 19.059 2.517 -4.080 1.00 96.38 99 ALA A C 1
ATOM 743 O O . ALA A 1 99 ? 19.221 2.512 -2.860 1.00 96.38 99 ALA A O 1
ATOM 744 N N . ILE A 1 100 ? 18.759 3.635 -4.750 1.00 97.12 100 ILE A N 1
ATOM 745 C CA . ILE A 1 100 ? 18.602 4.942 -4.095 1.00 97.12 100 ILE A CA 1
ATOM 746 C C . ILE A 1 100 ? 17.461 4.893 -3.073 1.00 97.12 100 ILE A C 1
ATOM 748 O O . ILE A 1 100 ? 17.665 5.262 -1.916 1.00 97.12 100 ILE A O 1
ATOM 752 N N . MET A 1 101 ? 16.288 4.381 -3.458 1.00 96.06 101 MET A N 1
ATOM 753 C CA . MET A 1 101 ? 15.136 4.277 -2.555 1.00 96.06 101 MET A CA 1
ATOM 754 C C . MET A 1 101 ? 15.442 3.407 -1.330 1.00 96.06 101 MET A C 1
ATOM 756 O O . MET A 1 101 ? 15.111 3.781 -0.206 1.00 96.06 101 MET A O 1
ATOM 760 N N . ALA A 1 102 ? 16.115 2.270 -1.526 1.00 94.88 102 ALA A N 1
ATOM 761 C CA . ALA A 1 102 ? 16.507 1.368 -0.449 1.00 94.88 102 ALA A CA 1
ATOM 762 C C . A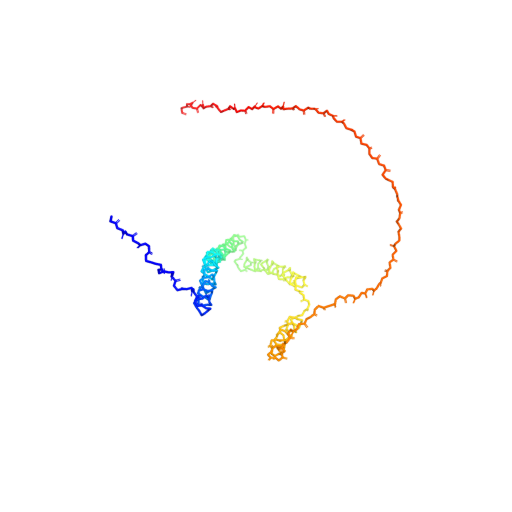LA A 1 102 ? 17.511 2.023 0.511 1.00 94.88 102 ALA A C 1
ATOM 764 O O . ALA A 1 102 ? 17.396 1.873 1.729 1.00 94.88 102 ALA A O 1
ATOM 765 N N . LEU A 1 103 ? 18.479 2.781 -0.014 1.00 95.81 103 LEU A N 1
ATOM 766 C CA . LEU A 1 103 ? 19.451 3.514 0.797 1.00 95.81 103 LEU A CA 1
ATOM 767 C C . LEU A 1 103 ? 18.791 4.641 1.597 1.00 95.81 103 LEU A C 1
ATOM 769 O O . LEU A 1 103 ? 19.063 4.768 2.793 1.00 95.81 103 LEU A O 1
ATOM 773 N N . VAL A 1 104 ? 17.894 5.413 0.978 1.00 95.44 104 VAL A N 1
ATOM 774 C CA . VAL A 1 104 ? 17.122 6.464 1.659 1.00 95.44 104 VAL A CA 1
ATOM 775 C C . VAL A 1 104 ? 16.222 5.852 2.729 1.00 95.44 104 VAL A C 1
ATOM 777 O O . VAL A 1 104 ? 16.260 6.293 3.876 1.00 95.44 104 VAL A O 1
ATOM 780 N N . GLY A 1 105 ? 15.485 4.787 2.408 1.00 90.94 105 GLY A N 1
ATOM 781 C CA . GLY A 1 105 ? 14.642 4.071 3.365 1.00 90.94 105 GLY A CA 1
ATOM 782 C C . GLY A 1 105 ? 15.445 3.543 4.554 1.00 90.94 105 GLY A C 1
ATOM 783 O O . GLY A 1 105 ? 15.078 3.770 5.706 1.00 90.94 105 GLY A O 1
ATOM 784 N N . LYS A 1 106 ? 16.608 2.932 4.297 1.00 93.00 106 LYS A N 1
ATOM 785 C CA . LYS A 1 106 ? 17.534 2.478 5.344 1.00 93.00 106 LYS A CA 1
ATOM 786 C C . LYS A 1 106 ? 18.058 3.637 6.194 1.00 93.00 106 LYS A C 1
ATOM 788 O O . LYS A 1 106 ? 18.198 3.480 7.404 1.00 93.00 106 LYS A O 1
ATOM 793 N N . ALA A 1 107 ? 18.359 4.786 5.593 1.00 89.38 107 ALA A N 1
ATOM 794 C CA . ALA A 1 107 ? 18.817 5.967 6.319 1.00 89.38 107 ALA A CA 1
ATOM 795 C C . ALA A 1 107 ? 17.715 6.553 7.216 1.00 89.38 107 ALA A C 1
ATOM 797 O O . ALA A 1 107 ? 17.996 6.915 8.356 1.00 89.38 107 ALA A O 1
ATOM 798 N N . GLN A 1 108 ? 16.472 6.593 6.734 1.00 89.25 108 GLN A N 1
ATOM 799 C CA . GLN A 1 108 ? 15.323 7.054 7.516 1.00 89.25 108 GLN A CA 1
ATOM 800 C C . GLN A 1 108 ? 15.009 6.100 8.667 1.00 89.25 108 GLN A C 1
ATOM 802 O O . GLN A 1 108 ? 14.797 6.551 9.789 1.00 89.25 108 GLN A O 1
ATOM 807 N N . LEU A 1 109 ? 15.089 4.787 8.435 1.00 84.75 109 LEU A N 1
ATOM 808 C CA . LEU A 1 109 ? 14.899 3.785 9.483 1.00 84.75 109 LEU A CA 1
ATOM 809 C C . LEU A 1 109 ? 15.943 3.927 10.599 1.00 84.75 109 LEU A C 1
ATOM 811 O O . LEU A 1 109 ? 15.609 3.903 11.778 1.00 84.75 109 LEU A O 1
ATOM 815 N N . LYS A 1 110 ? 17.207 4.156 10.225 1.00 82.19 110 LYS A N 1
ATOM 816 C CA . LYS A 1 110 ? 18.307 4.392 11.171 1.00 82.19 110 LYS A CA 1
ATOM 817 C C . LYS A 1 110 ? 18.185 5.702 11.953 1.00 82.19 110 LYS A C 1
ATOM 819 O O . LYS A 1 110 ? 18.769 5.806 13.023 1.00 82.19 110 LYS A O 1
ATOM 824 N N . ARG A 1 111 ? 17.493 6.706 11.407 1.00 78.12 111 ARG A N 1
ATOM 825 C CA . ARG A 1 111 ? 17.289 8.019 12.041 1.00 78.12 111 ARG A CA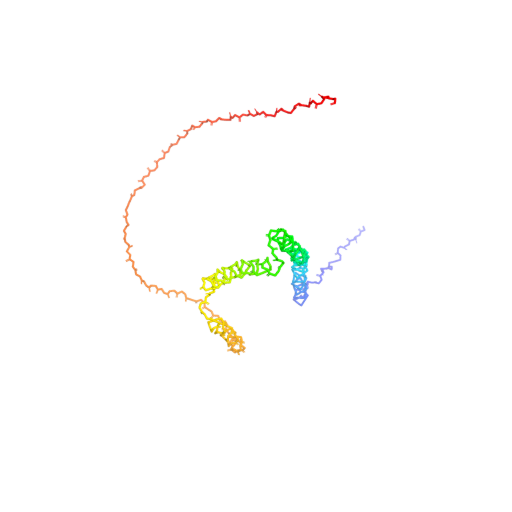 1
ATOM 826 C C . ARG A 1 111 ? 16.030 8.080 12.906 1.00 78.12 111 ARG A C 1
ATOM 828 O O . ARG A 1 111 ? 16.010 8.836 13.868 1.00 78.12 111 ARG A O 1
ATOM 835 N N . GLY A 1 112 ? 14.990 7.336 12.533 1.00 65.25 112 GLY A N 1
ATOM 836 C CA . GLY A 1 112 ? 13.663 7.401 13.147 1.00 65.25 112 GLY A CA 1
ATOM 837 C C . GLY A 1 112 ? 13.349 6.296 14.156 1.00 65.25 112 GLY A C 1
ATOM 838 O O . GLY A 1 112 ? 12.322 6.389 14.822 1.00 65.25 112 GLY A O 1
ATOM 839 N N . MET A 1 113 ? 14.188 5.261 14.287 1.00 57.72 113 MET A N 1
ATOM 840 C CA . MET A 1 113 ? 14.021 4.241 15.329 1.00 57.72 113 MET A CA 1
ATOM 841 C C . MET A 1 113 ? 14.941 4.506 16.523 1.00 57.72 113 MET A C 1
ATOM 843 O O . MET A 1 113 ? 16.143 4.694 16.314 1.00 57.72 113 MET A O 1
ATOM 847 N N . PRO A 1 114 ? 14.423 4.479 17.769 1.00 56.00 114 PRO A N 1
ATOM 848 C CA . PRO A 1 114 ? 15.280 4.405 18.942 1.00 56.00 114 PRO A CA 1
ATOM 849 C C . PRO A 1 114 ? 16.187 3.164 18.840 1.00 56.00 114 PRO A C 1
ATOM 851 O O . PRO A 1 114 ? 15.778 2.136 18.286 1.00 56.00 114 PRO A O 1
ATOM 854 N N . PRO A 1 115 ? 17.439 3.268 19.310 1.00 55.84 115 PRO A N 1
ATOM 855 C CA . PRO A 1 115 ? 18.438 2.228 19.144 1.00 55.84 115 PRO A CA 1
ATOM 856 C C . PRO A 1 115 ? 17.997 0.951 19.866 1.00 55.84 115 PRO A C 1
ATOM 858 O O . PRO A 1 115 ? 17.777 0.945 21.069 1.00 55.84 115 PRO A O 1
ATOM 861 N N . THR A 1 116 ? 17.906 -0.103 19.061 1.00 56.34 116 THR A N 1
ATOM 862 C CA . THR A 1 116 ? 17.673 -1.518 19.368 1.00 56.34 116 THR A CA 1
ATOM 863 C C . THR A 1 116 ? 16.270 -1.933 19.861 1.00 56.34 116 THR A C 1
ATOM 865 O O . THR A 1 116 ? 15.696 -1.361 20.787 1.00 56.34 116 THR A O 1
ATOM 868 N N . PRO A 1 117 ? 15.711 -3.018 19.285 1.00 62.06 117 PRO A N 1
ATOM 869 C CA . PRO A 1 117 ? 14.512 -3.676 19.808 1.00 62.06 117 PRO A CA 1
ATOM 870 C C . PRO A 1 117 ? 14.702 -4.227 21.231 1.00 62.06 117 PRO A C 1
ATOM 872 O O . PRO A 1 117 ? 13.725 -4.606 21.863 1.00 62.06 117 PRO A O 1
ATOM 875 N N . GLU A 1 118 ? 15.928 -4.255 21.759 1.00 63.88 118 GLU A N 1
ATOM 876 C CA . GLU A 1 118 ? 16.228 -4.665 23.132 1.00 63.88 118 GLU A CA 1
ATOM 877 C C . GLU A 1 118 ? 15.646 -3.681 24.147 1.00 63.88 118 GLU A C 1
ATOM 879 O O . GLU A 1 118 ? 15.087 -4.130 25.141 1.00 63.88 118 GLU A O 1
ATOM 884 N N . ALA A 1 119 ? 15.691 -2.371 23.875 1.00 63.00 119 ALA A N 1
ATOM 885 C CA . ALA A 1 119 ? 15.091 -1.358 24.743 1.00 63.00 119 ALA A CA 1
ATOM 886 C C . ALA A 1 119 ? 13.554 -1.455 24.754 1.00 63.00 119 ALA A C 1
ATOM 888 O O . ALA A 1 119 ? 12.935 -1.402 25.813 1.00 63.00 119 ALA A O 1
ATOM 889 N N . ALA A 1 120 ? 12.938 -1.692 23.589 1.00 64.62 120 ALA A N 1
ATOM 890 C CA . ALA A 1 120 ? 11.494 -1.916 23.473 1.00 64.62 120 ALA A CA 1
ATOM 891 C C . ALA A 1 120 ? 11.053 -3.260 24.088 1.00 64.62 120 ALA A C 1
ATOM 893 O O . ALA A 1 120 ? 9.974 -3.376 24.664 1.00 64.62 120 ALA A O 1
ATOM 894 N N . MET A 1 121 ? 11.890 -4.297 23.997 1.00 70.44 121 MET A N 1
ATOM 895 C CA . MET A 1 121 ? 11.649 -5.574 24.668 1.00 70.44 121 MET A CA 1
ATOM 896 C C . MET A 1 121 ? 11.873 -5.491 26.180 1.00 70.44 121 MET A C 1
ATOM 898 O O . MET A 1 121 ? 11.195 -6.206 26.913 1.00 70.44 121 MET A O 1
ATOM 902 N N . GLN A 1 122 ? 12.805 -4.659 26.653 1.00 72.38 122 GLN A N 1
ATOM 903 C CA . GLN A 1 122 ? 13.009 -4.393 28.078 1.00 72.38 122 GLN A CA 1
ATOM 904 C C . GLN A 1 122 ? 11.802 -3.668 28.661 1.00 72.38 122 GLN A C 1
ATOM 906 O O . GLN A 1 122 ? 11.248 -4.169 29.628 1.00 72.38 122 GLN A O 1
ATOM 911 N N . SER A 1 123 ? 11.290 -2.618 28.011 1.00 69.75 123 SER A N 1
ATOM 912 C CA . SER A 1 123 ? 10.078 -1.936 28.484 1.00 69.75 123 SER A CA 1
ATOM 913 C C . SER A 1 123 ? 8.860 -2.866 28.534 1.00 69.75 123 SER A C 1
ATOM 915 O O . SER A 1 123 ? 8.128 -2.857 29.512 1.00 69.75 123 SER A O 1
ATOM 917 N N . ILE A 1 124 ? 8.682 -3.753 27.545 1.00 78.12 124 ILE A N 1
ATOM 918 C CA . ILE A 1 124 ? 7.596 -4.752 27.571 1.00 78.12 124 ILE A CA 1
ATOM 919 C C . ILE A 1 124 ? 7.803 -5.785 28.692 1.00 78.12 124 ILE A C 1
ATOM 921 O O . ILE A 1 124 ? 6.842 -6.208 29.333 1.00 78.12 124 ILE A O 1
ATOM 925 N N . LYS A 1 125 ? 9.044 -6.221 28.945 1.00 79.31 125 LYS A N 1
ATOM 926 C CA . LYS A 1 125 ? 9.354 -7.149 30.045 1.00 79.31 125 LYS A CA 1
ATOM 927 C C . LYS A 1 125 ? 9.153 -6.496 31.409 1.00 79.31 125 LYS A C 1
ATOM 929 O O . LYS A 1 125 ? 8.639 -7.166 32.299 1.00 79.31 125 LYS A O 1
ATOM 934 N N . ASP A 1 126 ? 9.510 -5.226 31.552 1.00 78.62 126 ASP A N 1
ATOM 935 C CA . ASP A 1 126 ? 9.329 -4.442 32.771 1.00 78.62 126 ASP A CA 1
ATOM 936 C C . ASP A 1 126 ? 7.838 -4.172 33.030 1.00 78.62 126 ASP A C 1
ATOM 938 O O . ASP A 1 126 ? 7.367 -4.342 34.155 1.00 78.62 126 ASP A O 1
ATOM 942 N N . ASP A 1 127 ? 7.053 -3.887 31.988 1.00 77.75 127 ASP A N 1
ATOM 943 C CA . ASP A 1 127 ? 5.593 -3.763 32.075 1.00 77.75 127 ASP A CA 1
ATOM 944 C C . ASP A 1 127 ? 4.937 -5.097 32.477 1.00 77.75 127 ASP A C 1
ATOM 946 O O . ASP A 1 127 ? 4.061 -5.150 33.336 1.00 77.75 127 ASP A O 1
ATOM 950 N N . ILE A 1 128 ? 5.399 -6.228 31.935 1.00 81.56 128 ILE A N 1
ATOM 951 C CA . ILE A 1 128 ? 4.902 -7.554 32.337 1.00 81.56 128 ILE A CA 1
ATOM 952 C C . ILE A 1 128 ? 5.354 -7.909 33.761 1.00 81.56 128 ILE A C 1
ATOM 954 O O . ILE A 1 128 ? 4.593 -8.519 34.513 1.00 81.56 128 ILE A O 1
ATOM 958 N N . ALA A 1 129 ? 6.572 -7.535 34.157 1.00 79.38 129 ALA A N 1
ATOM 959 C CA . ALA A 1 129 ? 7.097 -7.777 35.496 1.00 79.38 129 ALA A CA 1
ATOM 960 C C . ALA A 1 129 ? 6.359 -6.947 36.556 1.00 79.38 129 ALA A C 1
ATOM 962 O O . ALA A 1 129 ? 6.052 -7.469 37.627 1.00 79.38 129 ALA A O 1
ATOM 963 N N . THR A 1 130 ? 6.006 -5.699 36.251 1.00 77.56 130 THR A N 1
ATOM 964 C CA . THR A 1 130 ? 5.199 -4.839 37.130 1.00 77.56 130 THR A CA 1
ATOM 965 C C . THR A 1 130 ? 3.748 -5.306 37.208 1.00 77.56 130 THR A C 1
ATOM 967 O O . THR A 1 130 ? 3.185 -5.329 38.299 1.00 77.56 130 THR A O 1
ATOM 970 N N . LEU A 1 131 ? 3.159 -5.796 36.113 1.00 72.56 131 LEU A N 1
ATOM 971 C CA . LEU A 1 131 ? 1.826 -6.412 36.130 1.00 72.56 131 LEU A CA 1
ATOM 972 C C . LEU A 1 131 ? 1.803 -7.748 36.889 1.00 72.56 131 LEU A C 1
ATOM 974 O O . LEU A 1 131 ? 0.843 -8.040 37.599 1.00 72.56 131 LEU A O 1
ATOM 978 N N . LYS A 1 132 ? 2.874 -8.545 36.792 1.00 76.81 132 LYS A N 1
ATOM 979 C CA . LYS A 1 132 ? 3.020 -9.814 37.523 1.00 76.81 132 LYS A CA 1
ATOM 980 C C . LYS A 1 132 ? 3.392 -9.611 38.998 1.00 76.81 132 LYS A C 1
ATOM 982 O O . LYS A 1 132 ? 3.060 -10.454 39.826 1.00 76.81 132 LYS A O 1
ATOM 987 N N . GLY A 1 133 ? 4.054 -8.503 39.333 1.00 61.91 133 GLY A N 1
ATOM 988 C CA . GLY A 1 133 ? 4.317 -8.064 40.709 1.00 61.91 133 GLY A CA 1
ATOM 989 C C . GLY A 1 133 ? 3.158 -7.283 41.346 1.00 61.91 133 GLY A C 1
ATOM 990 O O . GLY A 1 133 ? 3.084 -7.182 42.568 1.00 61.91 133 GLY A O 1
ATOM 991 N N . GLY A 1 134 ? 2.228 -6.769 40.535 1.00 53.69 134 GLY A N 1
ATOM 992 C CA . GLY A 1 134 ? 1.130 -5.890 40.946 1.00 53.69 134 GLY A CA 1
ATOM 993 C C . GLY A 1 134 ? -0.038 -6.564 41.672 1.00 53.69 134 GLY A C 1
ATOM 994 O O . GLY A 1 134 ? -0.906 -5.864 42.185 1.00 53.69 134 GLY A O 1
ATOM 995 N N . THR A 1 135 ? -0.071 -7.896 41.784 1.00 51.69 135 THR A N 1
ATOM 996 C CA . THR A 1 135 ? -1.079 -8.599 42.606 1.00 51.69 135 THR A CA 1
ATOM 997 C C . THR A 1 135 ? -0.692 -8.739 44.082 1.00 51.69 135 THR A C 1
ATOM 999 O O . THR A 1 135 ? -1.462 -9.307 44.851 1.00 51.69 135 THR A O 1
ATOM 1002 N N . SER A 1 136 ? 0.450 -8.183 44.505 1.00 51.72 136 SER A N 1
ATOM 1003 C CA . SER A 1 136 ? 0.907 -8.215 45.901 1.00 51.72 136 SER A CA 1
ATOM 1004 C C . SER A 1 136 ? 1.304 -6.830 46.418 1.00 51.72 136 SER A C 1
ATOM 1006 O O . SER A 1 136 ? 2.413 -6.656 46.906 1.00 51.72 136 SER A O 1
ATOM 1008 N N . ALA A 1 137 ? 0.424 -5.830 46.319 1.00 47.66 137 ALA A N 1
ATOM 1009 C CA . ALA A 1 137 ? 0.534 -4.609 47.129 1.00 47.66 137 ALA A CA 1
ATOM 1010 C C . ALA A 1 137 ? -0.787 -3.821 47.161 1.00 47.66 137 ALA A C 1
ATOM 1012 O O . ALA A 1 137 ? -0.891 -2.711 46.644 1.00 47.66 137 ALA A O 1
ATOM 1013 N N . SER A 1 138 ? -1.817 -4.374 47.800 1.00 41.47 138 SER A N 1
ATOM 1014 C CA . SER A 1 138 ? -2.881 -3.539 48.361 1.00 41.47 138 SER A CA 1
ATOM 1015 C C . SER A 1 138 ? -2.407 -2.958 49.697 1.00 41.47 138 SER A C 1
ATOM 1017 O O . SER A 1 138 ? -2.247 -3.725 50.644 1.00 41.47 138 SER A O 1
ATOM 1019 N N . ALA A 1 139 ? -2.196 -1.640 49.771 1.00 40.38 139 ALA A N 1
ATOM 1020 C CA . ALA A 1 139 ? -2.516 -0.783 50.927 1.00 40.38 139 ALA A CA 1
ATOM 1021 C C . ALA A 1 139 ? -2.050 0.672 50.685 1.00 40.38 139 ALA A C 1
ATOM 1023 O O . ALA A 1 139 ? -0.875 1.008 50.797 1.00 40.38 139 ALA A O 1
ATOM 1024 N N . THR A 1 140 ? -3.002 1.548 50.373 1.00 55.62 140 THR A N 1
ATOM 1025 C CA . THR A 1 140 ? -2.998 3.005 50.664 1.00 55.62 140 THR A CA 1
ATOM 1026 C C . THR A 1 140 ? -2.978 3.200 52.207 1.00 55.62 140 THR A C 1
ATOM 1028 O O . THR A 1 140 ? -3.356 2.231 52.870 1.00 55.62 140 THR A O 1
ATOM 1031 N N . PRO A 1 141 ? -2.657 4.358 52.855 1.00 55.19 141 PRO A N 1
ATOM 1032 C CA . PRO A 1 141 ? -2.522 5.748 52.375 1.00 55.19 141 PRO A CA 1
ATOM 1033 C C . PRO A 1 141 ? -1.336 6.556 52.991 1.00 55.19 141 PRO A C 1
ATOM 1035 O O . PRO A 1 141 ? -0.591 6.050 53.824 1.00 55.19 141 PRO A O 1
ATOM 1038 N N . THR A 1 142 ? -1.231 7.855 52.657 1.00 35.38 142 THR A N 1
ATOM 1039 C CA . THR A 1 142 ? -0.991 8.994 53.595 1.00 35.38 142 THR A CA 1
ATOM 1040 C C . THR A 1 142 ? 0.015 10.033 53.084 1.00 35.38 142 THR A C 1
ATOM 1042 O O . THR A 1 142 ? 1.160 9.749 52.752 1.00 35.38 142 THR A O 1
ATOM 1045 N N . ALA A 1 143 ? -0.462 11.276 53.061 1.00 47.00 143 ALA A N 1
ATOM 1046 C CA . ALA A 1 143 ? 0.267 12.506 52.812 1.00 47.00 143 ALA A CA 1
ATOM 1047 C C . ALA A 1 143 ? 1.386 12.780 53.833 1.00 47.00 143 ALA A C 1
ATOM 1049 O O . ALA A 1 143 ? 1.171 12.622 55.028 1.00 47.00 143 ALA A O 1
ATOM 1050 N N . SER A 1 144 ? 2.522 13.302 53.368 1.00 41.88 144 SER A N 1
ATOM 1051 C CA . SER A 1 144 ? 3.332 14.357 54.013 1.00 41.88 144 SER A CA 1
ATOM 1052 C C . SER A 1 144 ? 4.527 14.599 53.085 1.00 41.88 144 SER A C 1
ATOM 1054 O O . SER A 1 144 ? 5.292 13.684 52.815 1.00 41.88 144 SER A O 1
ATOM 1056 N N . ALA A 1 145 ? 4.598 15.704 52.347 1.00 41.00 145 ALA A N 1
ATOM 1057 C CA . ALA A 1 145 ? 5.014 17.015 52.834 1.00 41.00 145 ALA A CA 1
ATOM 1058 C C . ALA A 1 145 ? 6.440 17.031 53.412 1.00 41.00 145 ALA A C 1
ATOM 1060 O O . ALA A 1 145 ? 6.793 16.226 54.267 1.00 41.00 145 ALA A O 1
ATOM 1061 N N . LYS A 1 146 ? 7.165 18.082 53.003 1.00 37.19 146 LYS A N 1
ATOM 1062 C CA . LYS A 1 146 ? 8.473 18.562 53.474 1.00 37.19 146 LYS A CA 1
ATOM 1063 C C . LYS A 1 146 ? 9.703 17.763 53.021 1.00 37.19 146 LYS A C 1
ATOM 1065 O O . LYS A 1 146 ? 9.748 16.557 53.135 1.00 37.19 146 LYS A O 1
ATOM 1070 N N . ALA A 1 147 ? 10.809 18.386 52.637 1.00 41.66 147 ALA A N 1
ATOM 1071 C CA . ALA A 1 147 ? 11.142 19.784 52.399 1.00 41.66 147 ALA A CA 1
ATOM 1072 C C . ALA A 1 147 ? 12.608 19.830 51.953 1.00 41.66 147 ALA A C 1
ATOM 1074 O O . ALA A 1 147 ? 13.377 18.953 52.337 1.00 41.66 147 ALA A O 1
ATOM 1075 N N . SER A 1 148 ? 12.977 20.970 51.360 1.00 46.53 148 SER A N 1
ATOM 1076 C CA . SER A 1 148 ? 14.270 21.639 51.586 1.00 46.53 148 SER A CA 1
ATOM 1077 C C . SER A 1 148 ? 15.486 21.030 50.879 1.00 46.53 148 SER A C 1
ATOM 1079 O O . SER A 1 148 ? 15.743 19.844 50.974 1.00 46.53 148 SER A O 1
ATOM 1081 N N . ALA A 1 149 ? 16.366 21.783 50.223 1.00 46.22 149 ALA A N 1
ATOM 1082 C CA . ALA A 1 149 ? 16.570 23.228 50.048 1.00 46.22 149 ALA A CA 1
ATOM 1083 C C . ALA A 1 149 ? 17.632 23.381 48.920 1.00 46.22 149 ALA A C 1
ATOM 1085 O O . ALA A 1 149 ? 18.317 22.411 48.613 1.00 46.22 149 ALA A O 1
ATOM 1086 N N . LYS A 1 150 ? 17.866 24.534 48.273 1.00 39.97 150 LYS A N 1
ATOM 1087 C CA . LYS A 1 150 ? 18.501 25.742 48.850 1.00 39.97 150 LYS A CA 1
ATOM 1088 C C . LYS A 1 150 ? 18.637 26.866 47.760 1.00 39.97 150 LYS A C 1
ATOM 1090 O O . LYS A 1 150 ? 18.595 26.522 46.583 1.00 39.97 150 LYS A O 1
ATOM 1095 N N . PRO A 1 151 ? 18.761 28.175 48.123 1.00 51.81 151 PRO A N 1
ATOM 1096 C CA . PRO A 1 151 ? 18.208 29.338 47.405 1.00 51.81 151 PRO A CA 1
ATOM 1097 C C . PRO A 1 151 ? 19.239 30.375 46.888 1.00 51.81 151 PRO A C 1
ATOM 1099 O O . PRO A 1 151 ? 20.426 30.267 47.179 1.00 51.81 151 PRO A O 1
ATOM 1102 N N . ALA A 1 152 ? 18.743 31.449 46.251 1.00 48.12 152 ALA A N 1
ATOM 1103 C CA . ALA A 1 152 ? 19.282 32.827 46.258 1.00 48.12 152 ALA A CA 1
ATOM 1104 C C . ALA A 1 152 ? 18.143 33.784 45.803 1.00 48.12 152 ALA A C 1
ATOM 1106 O O . ALA A 1 152 ? 17.522 33.517 44.783 1.00 48.12 152 ALA A O 1
ATOM 1107 N N . SER A 1 153 ? 17.620 34.715 46.623 1.00 46.72 153 SER A N 1
ATOM 1108 C CA . SER A 1 153 ? 18.128 36.080 46.926 1.00 46.72 153 SER A CA 1
ATOM 1109 C C . SER A 1 153 ? 18.334 36.909 45.647 1.00 46.72 153 SER A C 1
ATOM 1111 O O . SER A 1 153 ? 19.181 36.550 44.842 1.00 46.72 153 SER A O 1
ATOM 1113 N N . SER A 1 154 ? 17.601 37.983 45.326 1.00 48.88 154 SER A N 1
ATOM 1114 C CA . SER A 1 154 ? 17.407 39.266 46.037 1.00 48.88 154 SER A CA 1
ATOM 1115 C C . SER A 1 154 ? 16.407 40.106 45.196 1.00 48.88 154 SER A C 1
ATOM 1117 O O . SER A 1 154 ? 16.466 40.063 43.975 1.00 48.88 154 SER A O 1
ATOM 1119 N N . ALA A 1 155 ? 15.288 40.612 45.723 1.00 45.09 155 ALA A N 1
ATOM 1120 C CA . ALA A 1 155 ? 15.078 41.839 46.507 1.00 45.09 155 ALA A CA 1
ATOM 1121 C C . ALA A 1 155 ? 15.069 43.166 45.705 1.00 45.09 155 ALA A C 1
ATOM 1123 O O . ALA A 1 155 ? 16.042 43.501 45.041 1.00 45.09 155 ALA A O 1
ATOM 1124 N N . SER A 1 156 ? 14.013 43.959 45.971 1.00 46.00 156 SER A N 1
ATOM 1125 C CA . SER A 1 156 ? 13.920 45.437 45.920 1.00 46.00 156 SER A CA 1
ATOM 1126 C C . SER A 1 156 ? 13.360 46.078 44.630 1.00 46.00 156 SER A C 1
ATOM 1128 O O . SER A 1 156 ? 13.827 45.741 43.555 1.00 46.00 156 SER A O 1
ATOM 1130 N N . THR A 1 157 ? 12.439 47.058 44.582 1.00 42.62 157 THR A N 1
ATOM 1131 C CA . THR A 1 157 ? 11.520 47.770 45.509 1.00 42.62 157 THR A CA 1
ATOM 1132 C C . THR A 1 157 ? 10.674 48.743 44.644 1.00 42.62 157 THR A C 1
ATOM 1134 O O . THR A 1 157 ? 11.149 49.174 43.599 1.00 42.62 157 THR A O 1
ATOM 1137 N N . ALA A 1 158 ? 9.483 49.133 45.134 1.00 41.56 158 ALA A N 1
ATOM 1138 C CA . ALA A 1 158 ? 8.761 50.413 44.908 1.00 41.56 158 ALA A CA 1
ATOM 1139 C C . ALA A 1 158 ? 7.420 50.404 44.119 1.00 41.56 158 ALA A C 1
ATOM 1141 O O . ALA A 1 158 ? 7.364 50.361 42.896 1.00 41.56 158 ALA A O 1
ATOM 1142 N N . LYS A 1 159 ? 6.333 50.563 44.893 1.00 47.22 159 LYS A N 1
ATOM 1143 C CA . LYS A 1 159 ? 5.002 51.177 44.600 1.00 47.22 159 LYS A CA 1
ATOM 1144 C C . LYS A 1 159 ? 5.145 52.738 44.739 1.00 47.22 159 LYS A C 1
ATOM 1146 O O . LYS A 1 159 ? 6.210 53.095 45.247 1.00 47.22 159 LYS A O 1
ATOM 1151 N N . PRO A 1 160 ? 4.170 53.677 44.493 1.00 54.22 160 PRO A N 1
ATOM 1152 C CA . PRO A 1 160 ? 2.716 53.530 44.221 1.00 54.22 160 PRO A CA 1
ATOM 1153 C C . PRO A 1 160 ? 1.925 54.588 43.352 1.00 54.22 160 PRO A C 1
ATOM 1155 O O . PRO A 1 160 ? 2.252 55.765 43.323 1.00 54.22 160 PRO A O 1
ATOM 1158 N N . THR A 1 161 ? 0.739 54.174 42.840 1.00 51.78 161 THR A N 1
ATOM 1159 C CA . THR A 1 161 ? -0.578 54.913 42.705 1.00 51.78 161 THR A CA 1
ATOM 1160 C C . THR A 1 161 ? -0.731 56.130 41.726 1.00 51.78 161 THR A C 1
ATOM 1162 O O . THR A 1 161 ? 0.234 56.471 41.061 1.00 51.78 161 THR A O 1
ATOM 1165 N N . PRO A 1 162 ? -1.932 56.757 41.543 1.00 58.81 162 PRO A N 1
ATOM 1166 C CA . PRO A 1 162 ? -3.006 56.393 40.584 1.00 58.81 162 PRO A CA 1
ATOM 1167 C C . PRO A 1 162 ? -3.511 57.577 39.688 1.00 58.81 162 PRO A C 1
ATOM 1169 O O . PRO A 1 162 ? -3.219 58.731 39.979 1.00 58.81 162 PRO A O 1
ATOM 1172 N N . GLY A 1 163 ? -4.355 57.338 38.662 1.00 40.97 163 GLY A N 1
ATOM 1173 C CA . GLY A 1 163 ? -5.204 58.409 38.076 1.00 40.97 163 GLY A CA 1
ATOM 1174 C C . GLY A 1 163 ? -5.621 58.316 36.590 1.00 40.97 163 GLY A C 1
ATOM 1175 O O . GLY A 1 163 ? -4.790 58.449 35.706 1.00 40.97 163 GLY A O 1
ATOM 1176 N N . THR A 1 164 ? -6.939 58.181 36.373 1.00 43.72 164 THR A N 1
ATOM 1177 C CA . THR A 1 164 ? -7.815 59.022 35.510 1.00 43.72 164 THR A CA 1
ATOM 1178 C C . THR A 1 164 ? -7.726 59.028 33.959 1.00 43.72 164 THR A C 1
ATOM 1180 O O . THR A 1 164 ? -6.891 59.702 33.377 1.00 43.72 164 THR A O 1
ATOM 1183 N N . ALA A 1 165 ? -8.768 58.427 33.351 1.00 42.88 165 ALA A N 1
ATOM 1184 C CA . ALA A 1 165 ? -9.665 58.902 32.263 1.00 42.88 165 ALA A CA 1
ATOM 1185 C C . ALA A 1 165 ? -9.211 59.173 30.800 1.00 42.88 165 ALA A C 1
ATOM 1187 O O . ALA A 1 165 ? -8.078 59.539 30.521 1.00 42.88 165 ALA A O 1
ATOM 1188 N N . SER A 1 166 ? -10.235 59.104 29.918 1.00 49.22 166 SER A N 1
ATOM 1189 C CA . SER A 1 166 ? -10.379 59.555 28.506 1.00 49.22 166 SER A CA 1
ATOM 1190 C C . SER A 1 166 ? -10.452 58.400 27.480 1.00 49.22 166 SER A C 1
ATOM 1192 O O . SER A 1 166 ? -9.470 57.703 27.272 1.00 49.22 166 SER A O 1
ATOM 1194 N N . THR A 1 167 ? -11.641 5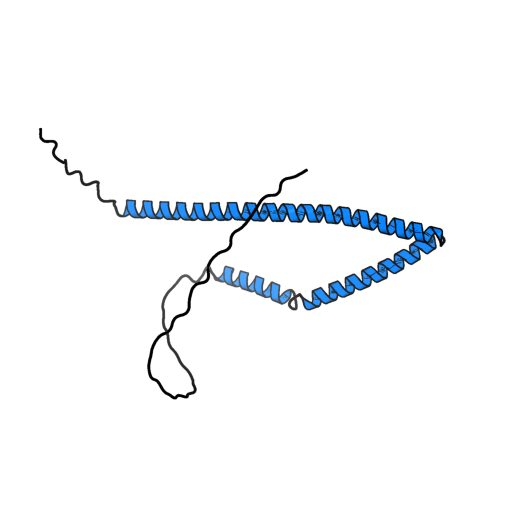7.954 27.035 1.00 45.16 167 THR A N 1
ATOM 1195 C CA . THR A 1 167 ? -12.514 58.413 25.910 1.00 45.16 167 THR A CA 1
ATOM 1196 C C . THR A 1 167 ? -11.985 58.189 24.484 1.00 45.16 167 THR A C 1
ATOM 1198 O O . THR A 1 167 ? -10.861 58.558 24.173 1.00 45.16 167 THR A O 1
ATOM 1201 N N . GLY A 1 168 ? -12.848 57.642 23.608 1.00 48.59 168 GLY A N 1
ATOM 1202 C CA . GLY A 1 168 ? -12.642 57.527 22.151 1.00 48.59 168 GLY A CA 1
ATOM 1203 C C . GLY A 1 168 ? -13.223 56.228 21.559 1.00 48.59 168 GLY A C 1
ATOM 1204 O O . GLY A 1 168 ? -12.504 55.249 21.439 1.00 48.59 168 GLY A O 1
ATOM 1205 N N . THR A 1 169 ? -14.544 56.069 21.450 1.00 56.03 169 THR A N 1
ATOM 1206 C CA . THR A 1 169 ? -15.396 56.372 20.272 1.00 56.03 169 THR A CA 1
ATOM 1207 C C . THR A 1 169 ? -15.490 55.241 19.235 1.00 56.03 169 THR A C 1
ATOM 1209 O O . THR A 1 169 ? -14.556 54.899 18.520 1.00 56.03 169 THR A O 1
ATOM 1212 N N . THR A 1 170 ? -16.714 54.727 19.166 1.00 50.97 170 THR A N 1
ATOM 1213 C CA . THR A 1 170 ? -17.386 53.949 18.121 1.00 50.97 170 THR A CA 1
ATOM 1214 C C . THR A 1 170 ? -17.116 54.407 16.686 1.00 50.97 170 THR A C 1
ATOM 1216 O O . THR A 1 170 ? -17.227 55.590 16.377 1.00 50.97 170 THR A O 1
ATOM 1219 N N . SER A 1 171 ? -16.945 53.449 15.777 1.00 60.22 171 SER A N 1
ATOM 1220 C CA . SER A 1 171 ? -17.386 53.589 14.387 1.00 60.22 171 SER A CA 1
ATOM 1221 C C . SER A 1 171 ? -18.129 52.323 13.964 1.00 60.22 171 SER A C 1
ATOM 1223 O O . SER A 1 171 ? -17.887 51.220 14.450 1.00 60.22 171 SER A O 1
ATOM 1225 N N . THR A 1 172 ? -19.120 52.563 13.123 1.00 51.78 172 THR A N 1
ATOM 1226 C CA . THR A 1 172 ? -20.352 51.818 12.904 1.00 51.78 172 THR A CA 1
ATOM 1227 C C . THR A 1 172 ? -20.444 51.542 11.405 1.00 51.78 172 THR A C 1
ATOM 1229 O O . THR A 1 172 ? -20.029 52.387 10.620 1.00 51.78 172 THR A O 1
ATOM 1232 N N . THR A 1 173 ? -21.059 50.416 11.035 1.00 49.50 173 THR A N 1
ATOM 1233 C CA . THR A 1 173 ? -21.794 50.203 9.771 1.00 49.50 173 THR A CA 1
ATOM 1234 C C . THR A 1 173 ? -21.027 50.226 8.443 1.00 49.50 173 THR A C 1
ATOM 1236 O O . THR A 1 173 ? -20.593 51.263 7.957 1.00 49.50 173 THR A O 1
ATOM 1239 N N . SER A 1 174 ? -21.090 49.099 7.728 1.00 60.16 174 SER A N 1
ATOM 1240 C CA . SER A 1 174 ? -21.778 49.073 6.425 1.00 60.16 174 SER A CA 1
ATOM 1241 C C . SER A 1 174 ? -22.009 47.649 5.940 1.00 60.16 174 SER A C 1
ATOM 1243 O O . SER A 1 174 ? -21.091 46.938 5.547 1.00 60.16 174 SER A O 1
ATOM 1245 N N . ALA A 1 175 ? -23.282 47.266 5.963 1.00 52.38 175 ALA A N 1
ATOM 1246 C CA . ALA A 1 175 ? -23.849 46.258 5.092 1.00 52.38 175 ALA A CA 1
ATOM 1247 C C . ALA A 1 175 ? -24.284 46.950 3.792 1.00 52.38 175 ALA A C 1
ATOM 1249 O O . ALA A 1 175 ? -24.963 47.971 3.858 1.00 52.38 175 ALA A O 1
ATOM 1250 N N . SER A 1 176 ? -23.972 46.374 2.633 1.00 64.50 176 SER A N 1
ATOM 1251 C CA . SER A 1 176 ? -24.799 46.539 1.432 1.00 64.50 176 SER A CA 1
ATOM 1252 C C . SER A 1 176 ? -24.491 45.433 0.424 1.00 64.50 176 SER A C 1
ATOM 1254 O O . SER A 1 176 ? -23.447 45.433 -0.223 1.00 64.50 176 SER A O 1
ATOM 1256 N N . ASN A 1 177 ? -25.428 44.500 0.307 1.00 60.00 177 ASN A N 1
ATOM 1257 C CA . ASN A 1 177 ? -25.602 43.614 -0.834 1.00 60.00 177 ASN A CA 1
ATOM 1258 C C . ASN A 1 177 ? -26.691 44.233 -1.724 1.00 60.00 177 ASN A C 1
ATOM 1260 O O . ASN A 1 177 ? -27.782 44.492 -1.207 1.00 60.00 177 ASN A O 1
ATOM 1264 N N . PRO A 1 178 ? -26.444 44.447 -3.023 1.00 62.53 178 PRO A N 1
ATOM 1265 C CA . PRO A 1 178 ? -27.516 44.523 -3.998 1.00 62.53 178 PRO A CA 1
ATOM 1266 C C . PRO A 1 178 ? -27.357 43.433 -5.064 1.00 62.53 178 PRO A C 1
ATOM 1268 O O . PRO A 1 178 ? -26.278 43.196 -5.599 1.00 62.53 178 PRO A O 1
ATOM 1271 N N . GLY A 1 179 ? -28.473 42.774 -5.367 1.00 49.47 179 GLY A N 1
ATOM 1272 C CA . GLY A 1 179 ? -28.565 41.827 -6.465 1.00 49.47 179 GLY A CA 1
ATOM 1273 C C . GLY A 1 179 ? -28.533 42.490 -7.846 1.00 49.47 179 GLY A C 1
ATOM 1274 O O . GLY A 1 179 ? -29.101 43.558 -8.056 1.00 49.47 179 GLY A O 1
ATOM 1275 N N . GLU A 1 180 ? -27.959 41.754 -8.789 1.00 61.28 180 GLU A N 1
ATOM 1276 C CA . GLU A 1 180 ? -28.136 41.801 -10.248 1.00 61.28 180 GLU A CA 1
ATOM 1277 C C . GLU A 1 180 ? -28.535 40.348 -10.616 1.00 61.28 180 GLU A C 1
ATOM 1279 O O . GLU A 1 180 ? -27.907 39.420 -10.115 1.00 61.28 180 GLU A O 1
ATOM 1284 N N . LYS A 1 181 ? -29.610 39.960 -11.329 1.00 58.72 181 LYS A N 1
ATOM 1285 C CA . LYS A 1 181 ? -30.316 40.512 -12.504 1.00 58.72 181 LYS A CA 1
ATOM 1286 C C . LYS A 1 181 ? -29.292 40.986 -13.537 1.00 58.72 181 LYS A C 1
ATOM 1288 O O . LYS A 1 181 ? -28.762 42.064 -13.370 1.00 58.72 181 LYS A O 1
ATOM 1293 N N . THR A 1 182 ? -28.956 40.244 -14.588 1.00 62.38 182 THR A N 1
ATOM 1294 C CA . THR A 1 182 ? -29.840 39.671 -15.619 1.00 62.38 182 THR A CA 1
ATOM 1295 C C . THR A 1 182 ? -29.052 38.781 -16.597 1.00 62.38 182 THR A C 1
ATOM 1297 O O . THR A 1 182 ? -27.867 39.035 -16.785 1.00 62.38 182 THR A O 1
ATOM 1300 N N . ALA A 1 183 ? -29.802 37.932 -17.319 1.00 56.25 183 ALA A N 1
ATOM 1301 C CA . ALA A 1 183 ? -29.543 37.367 -18.658 1.00 56.25 183 ALA A CA 1
ATOM 1302 C C . ALA A 1 183 ? -28.660 36.114 -18.763 1.00 56.25 183 ALA A C 1
ATOM 1304 O O . ALA A 1 183 ? -27.454 36.179 -18.455 1.00 56.25 183 ALA A O 1
#